Protein AF-A0A971FM51-F1 (afdb_monomer_lite)

Foldseek 3Di:
DAFADWACPPQWIWTFDDDPNPDTDIDIGGPVVPPDDHGDDDDDDDDPQPDWDADPPPRDTPDD

pLDDT: mean 88.55, std 7.44, range [59.81, 96.81]

Structure (mmCIF, N/CA/C/O backbone):
data_AF-A0A971FM51-F1
#
_entry.id   AF-A0A971FM51-F1
#
loop_
_atom_site.group_PDB
_atom_site.id
_atom_site.type_symbol
_atom_si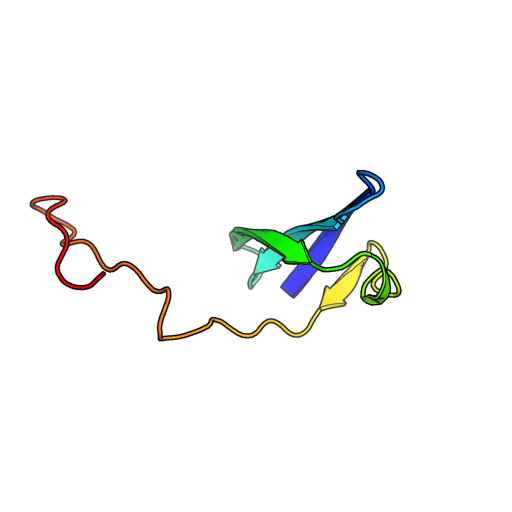te.label_atom_id
_atom_site.label_alt_id
_atom_site.label_comp_id
_atom_site.label_asym_id
_atom_site.label_entity_id
_atom_site.label_seq_id
_atom_site.pdbx_PDB_ins_code
_atom_site.Cartn_x
_atom_site.Cartn_y
_atom_site.Cartn_z
_atom_site.occupancy
_atom_site.B_iso_or_equiv
_atom_site.auth_seq_id
_atom_site.auth_comp_id
_atom_site.auth_asym_id
_atom_site.auth_atom_id
_atom_site.pdbx_PDB_model_num
ATOM 1 N N . ALA A 1 1 ? 2.054 7.495 -5.828 1.00 89.00 1 ALA A N 1
ATOM 2 C CA . ALA A 1 1 ? 2.917 7.553 -4.630 1.00 89.00 1 ALA A CA 1
ATOM 3 C C . ALA A 1 1 ? 4.372 7.500 -5.080 1.00 89.00 1 ALA A C 1
ATOM 5 O O . ALA A 1 1 ? 4.627 6.850 -6.086 1.00 89.00 1 ALA A O 1
ATOM 6 N N . SER A 1 2 ? 5.283 8.210 -4.412 1.00 93.19 2 SER A N 1
ATOM 7 C CA . SER A 1 2 ? 6.720 8.162 -4.735 1.00 93.19 2 SER A CA 1
ATOM 8 C C . SER A 1 2 ? 7.310 6.854 -4.230 1.00 93.19 2 SER A C 1
ATOM 10 O O . SER A 1 2 ? 6.973 6.450 -3.122 1.00 93.19 2 SER A O 1
ATOM 12 N N . VAL A 1 3 ? 8.145 6.190 -5.023 1.00 92.75 3 VAL A N 1
ATOM 13 C CA . VAL A 1 3 ? 8.823 4.950 -4.626 1.00 92.75 3 VAL A CA 1
ATOM 14 C C . VAL A 1 3 ? 10.162 5.294 -3.999 1.00 92.75 3 VAL A C 1
ATOM 16 O O . VAL A 1 3 ? 11.030 5.864 -4.656 1.00 92.75 3 VAL A O 1
ATOM 19 N N . ASP A 1 4 ? 10.337 4.915 -2.742 1.00 92.50 4 ASP A N 1
ATOM 20 C CA . ASP A 1 4 ? 11.522 5.257 -1.959 1.00 92.50 4 ASP A CA 1
ATOM 21 C C . ASP A 1 4 ? 12.525 4.101 -1.951 1.00 92.50 4 ASP A C 1
ATOM 23 O O . ASP A 1 4 ? 13.728 4.313 -2.091 1.00 92.50 4 ASP A O 1
ATOM 27 N N . VAL A 1 5 ? 12.029 2.864 -1.837 1.00 93.00 5 VAL A N 1
ATOM 28 C CA . VAL A 1 5 ? 12.850 1.646 -1.830 1.00 93.00 5 VAL A CA 1
ATOM 29 C C . VAL A 1 5 ? 12.129 0.520 -2.566 1.00 93.00 5 VAL A C 1
ATOM 31 O O . VAL A 1 5 ? 10.915 0.348 -2.438 1.00 93.00 5 VAL A O 1
ATOM 34 N N . VAL A 1 6 ? 12.904 -0.267 -3.312 1.00 91.31 6 VAL A N 1
ATOM 35 C CA . VAL A 1 6 ? 12.472 -1.519 -3.939 1.00 91.31 6 VAL A CA 1
ATOM 36 C C . VAL A 1 6 ? 13.305 -2.651 -3.346 1.00 91.31 6 VAL A C 1
ATOM 38 O O . VAL A 1 6 ? 14.525 -2.663 -3.504 1.00 91.31 6 VAL A O 1
ATOM 41 N N . GLU A 1 7 ? 12.657 -3.596 -2.671 1.00 91.38 7 GLU A N 1
ATOM 42 C CA . GLU A 1 7 ? 13.305 -4.754 -2.053 1.00 91.38 7 GLU A CA 1
ATOM 43 C C . GLU A 1 7 ? 12.842 -6.049 -2.732 1.00 91.38 7 GLU A C 1
ATOM 45 O O . GLU A 1 7 ? 11.673 -6.428 -2.667 1.00 91.38 7 GLU A O 1
ATOM 50 N N . MET A 1 8 ? 13.768 -6.729 -3.409 1.00 89.69 8 MET A N 1
ATOM 51 C CA . MET A 1 8 ? 13.494 -7.966 -4.142 1.00 89.69 8 MET A CA 1
ATOM 52 C C . MET A 1 8 ? 13.832 -9.183 -3.276 1.00 89.69 8 MET A C 1
ATOM 54 O O . MET A 1 8 ? 15.002 -9.444 -3.005 1.00 89.69 8 MET A O 1
ATOM 58 N N . LEU A 1 9 ? 12.820 -9.964 -2.897 1.00 89.94 9 LEU A N 1
ATOM 59 C CA . LEU A 1 9 ? 12.956 -11.154 -2.042 1.00 89.94 9 LEU A CA 1
ATOM 60 C C . LEU A 1 9 ? 12.821 -12.469 -2.834 1.00 89.94 9 LEU A C 1
ATOM 62 O O . LEU A 1 9 ? 12.474 -13.519 -2.294 1.00 89.94 9 LEU A O 1
ATOM 66 N N . GLY A 1 10 ? 13.077 -12.423 -4.142 1.00 84.94 10 GLY A N 1
ATOM 67 C CA . GLY A 1 10 ? 12.970 -13.565 -5.049 1.00 84.94 10 GLY A CA 1
ATOM 68 C C . GLY A 1 10 ? 11.536 -13.806 -5.516 1.00 84.94 10 GLY A C 1
ATOM 69 O O . GLY A 1 10 ? 11.199 -13.455 -6.643 1.00 84.94 10 GLY A O 1
ATOM 70 N N . ALA A 1 11 ? 10.696 -14.398 -4.661 1.00 86.88 11 ALA A N 1
ATOM 71 C CA . ALA A 1 11 ? 9.309 -14.742 -5.006 1.00 86.88 11 ALA A CA 1
ATOM 72 C C . ALA A 1 11 ? 8.338 -13.554 -4.919 1.00 86.88 11 ALA A C 1
ATOM 74 O O . ALA A 1 11 ? 7.256 -13.597 -5.497 1.00 86.88 11 ALA A O 1
ATOM 75 N N . GLU A 1 12 ? 8.728 -12.493 -4.214 1.00 88.81 12 GLU A N 1
ATOM 76 C CA . GLU A 1 12 ? 7.938 -11.280 -4.022 1.00 88.81 12 GLU A CA 1
ATOM 77 C C . GLU A 1 12 ? 8.860 -10.058 -4.073 1.00 88.81 12 GLU A C 1
ATOM 79 O O . GLU A 1 12 ? 10.072 -10.154 -3.855 1.00 88.81 12 GLU A O 1
ATOM 84 N N . THR A 1 13 ? 8.286 -8.895 -4.364 1.00 90.19 13 THR A N 1
ATOM 85 C CA . THR A 1 13 ? 8.968 -7.601 -4.262 1.00 90.19 13 THR A CA 1
ATOM 86 C C . THR A 1 13 ? 8.173 -6.687 -3.340 1.00 90.19 13 THR A C 1
ATOM 88 O O . THR A 1 13 ? 6.949 -6.597 -3.446 1.00 90.19 13 THR A O 1
ATOM 91 N N . TYR A 1 14 ? 8.869 -6.011 -2.433 1.00 92.31 14 TYR A N 1
ATOM 92 C CA . TYR A 1 14 ? 8.294 -5.019 -1.534 1.00 92.31 14 TYR A CA 1
ATOM 93 C C . TYR A 1 14 ? 8.644 -3.621 -2.040 1.00 92.31 14 TYR A C 1
ATOM 95 O O . TYR A 1 14 ? 9.802 -3.310 -2.321 1.00 92.31 14 TYR A O 1
ATOM 103 N N . LEU A 1 15 ? 7.622 -2.780 -2.178 1.00 92.38 15 LEU A N 1
ATOM 104 C CA . LEU A 1 15 ? 7.748 -1.370 -2.517 1.00 92.38 15 LEU A CA 1
ATOM 105 C C . LEU A 1 15 ? 7.461 -0.546 -1.268 1.00 92.38 15 LEU A C 1
ATOM 107 O O . LEU A 1 15 ? 6.353 -0.586 -0.729 1.00 92.38 15 LEU A O 1
ATOM 111 N N . TYR A 1 16 ? 8.449 0.229 -0.846 1.00 93.94 16 TYR A N 1
ATOM 112 C CA . TYR A 1 16 ? 8.271 1.262 0.162 1.00 93.94 16 TYR A CA 1
ATOM 113 C C . TYR A 1 16 ? 7.948 2.555 -0.565 1.00 93.94 16 TYR A C 1
ATOM 115 O O . TYR A 1 16 ? 8.722 2.999 -1.418 1.00 93.94 16 TYR A O 1
ATOM 123 N N . VAL A 1 17 ? 6.777 3.117 -0.278 1.00 94.25 17 VAL A N 1
ATOM 124 C CA . VAL A 1 17 ? 6.255 4.264 -1.015 1.00 94.25 17 VAL A CA 1
ATOM 125 C C . VAL A 1 17 ? 5.733 5.340 -0.079 1.00 94.25 17 VAL A C 1
ATOM 127 O O . VAL A 1 17 ? 5.051 5.056 0.908 1.00 94.25 17 VAL A O 1
ATOM 130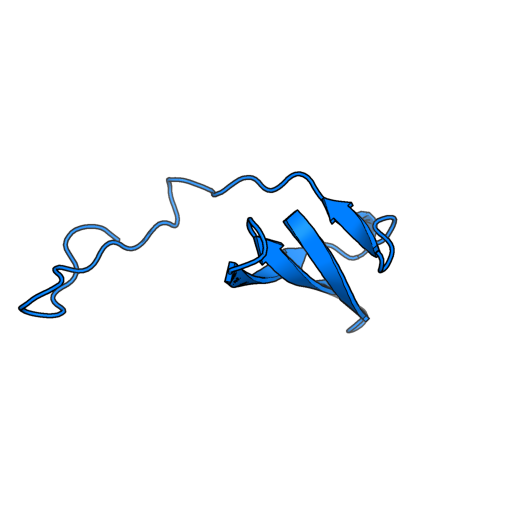 N N . THR A 1 18 ? 5.964 6.590 -0.455 1.00 95.00 18 THR A N 1
ATOM 131 C CA . THR A 1 18 ? 5.417 7.758 0.226 1.00 95.00 18 THR A CA 1
ATOM 132 C C . THR A 1 18 ? 4.220 8.302 -0.556 1.00 95.00 18 THR A C 1
ATOM 134 O O . THR A 1 18 ? 4.321 8.75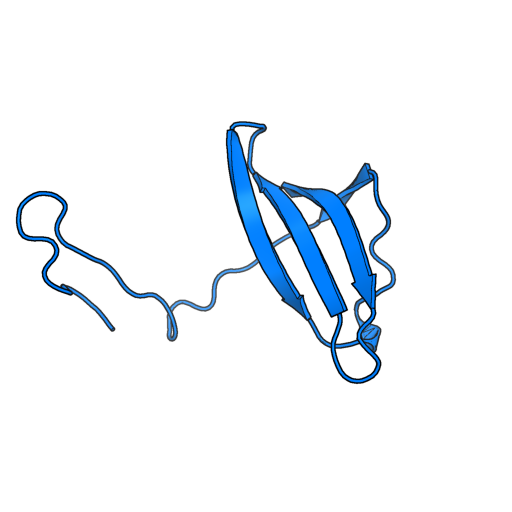9 -1.705 1.00 95.00 18 THR A O 1
ATOM 137 N N . LEU A 1 19 ? 3.043 8.267 0.066 1.00 90.56 19 LEU A N 1
ATOM 138 C CA . LEU A 1 19 ? 1.813 8.866 -0.438 1.00 90.56 19 LEU A CA 1
ATOM 139 C C . LEU A 1 19 ? 1.727 10.332 0.003 1.00 90.56 19 LEU A C 1
ATOM 141 O O . LEU A 1 19 ? 1.817 10.649 1.189 1.00 90.56 19 LEU A O 1
ATOM 145 N N . ALA A 1 20 ? 1.545 11.222 -0.977 1.00 87.00 20 ALA A N 1
ATOM 146 C CA . ALA A 1 20 ? 1.383 12.666 -0.781 1.00 87.00 20 ALA A CA 1
ATOM 147 C C . ALA A 1 20 ? 2.477 13.342 0.078 1.00 87.00 20 ALA A C 1
ATOM 149 O O . ALA A 1 20 ? 2.240 14.403 0.643 1.00 87.00 20 ALA A O 1
ATOM 150 N N . GLY A 1 21 ? 3.669 12.743 0.182 1.00 82.69 21 GLY A N 1
ATOM 151 C CA . GLY A 1 21 ? 4.780 13.268 0.987 1.00 82.69 21 GLY A CA 1
ATOM 152 C C . GLY A 1 21 ? 4.627 13.098 2.504 1.00 82.69 21 GLY A C 1
ATOM 153 O O . GLY A 1 21 ? 5.453 13.626 3.240 1.00 82.69 21 GLY A O 1
ATOM 154 N N . VAL A 1 22 ? 3.583 12.408 2.979 1.00 84.69 22 VAL A N 1
ATOM 155 C CA . VAL A 1 22 ? 3.243 12.357 4.415 1.00 84.69 22 VAL A CA 1
ATOM 156 C C . VAL A 1 22 ? 3.044 10.932 4.923 1.00 84.69 22 VAL A C 1
ATOM 158 O O . VAL A 1 22 ? 3.417 10.627 6.053 1.00 84.69 22 VAL A O 1
ATOM 161 N N . THR A 1 23 ? 2.452 10.048 4.120 1.00 91.94 23 THR A N 1
ATOM 162 C CA . THR A 1 23 ? 2.070 8.706 4.577 1.00 91.94 23 THR A CA 1
ATOM 163 C C . THR A 1 23 ? 2.953 7.645 3.944 1.00 91.94 23 THR A C 1
ATOM 165 O O . THR A 1 23 ? 2.936 7.473 2.727 1.00 91.94 23 THR A O 1
ATOM 168 N N . ASN A 1 24 ? 3.667 6.891 4.777 1.00 93.81 24 ASN A N 1
ATOM 169 C CA . ASN A 1 24 ? 4.478 5.763 4.329 1.00 93.81 24 ASN A CA 1
ATOM 170 C C . ASN A 1 24 ? 3.609 4.510 4.220 1.00 93.81 24 ASN A C 1
ATOM 172 O O . ASN A 1 24 ? 2.879 4.171 5.152 1.00 93.81 24 ASN A O 1
ATOM 176 N N . LEU A 1 25 ? 3.704 3.820 3.090 1.00 93.19 25 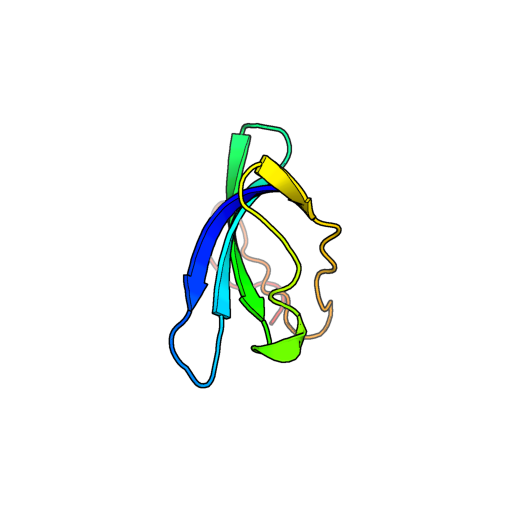LEU A N 1
ATOM 177 C CA . LEU A 1 25 ? 3.002 2.574 2.813 1.00 93.19 25 LEU A CA 1
ATOM 178 C C . LEU A 1 25 ? 4.004 1.515 2.353 1.00 93.19 25 LEU A C 1
ATOM 180 O O . LEU A 1 25 ? 5.028 1.825 1.743 1.00 93.19 25 LEU A O 1
ATOM 184 N N . VAL A 1 26 ? 3.670 0.255 2.616 1.00 93.44 26 VAL A N 1
ATOM 185 C CA . VAL A 1 26 ? 4.406 -0.902 2.106 1.00 93.44 26 VAL A CA 1
ATOM 186 C C . VAL A 1 26 ? 3.469 -1.681 1.198 1.00 93.44 26 VAL A C 1
ATOM 188 O O . VAL A 1 26 ? 2.409 -2.127 1.635 1.00 93.44 26 VAL A O 1
ATOM 191 N N . ALA A 1 27 ? 3.843 -1.831 -0.068 1.00 91.19 27 ALA A N 1
ATOM 192 C CA . ALA A 1 27 ? 3.098 -2.620 -1.038 1.00 91.19 27 ALA A CA 1
ATOM 193 C C . ALA A 1 27 ? 3.882 -3.883 -1.394 1.00 91.19 27 ALA A C 1
ATOM 195 O O . ALA A 1 27 ? 5.060 -3.821 -1.735 1.00 91.19 27 ALA A O 1
ATOM 196 N N . ARG A 1 28 ? 3.208 -5.030 -1.340 1.00 90.94 28 ARG A N 1
ATOM 197 C CA . ARG A 1 28 ? 3.758 -6.320 -1.754 1.00 90.94 28 ARG A CA 1
ATOM 198 C C . ARG A 1 28 ? 3.243 -6.655 -3.145 1.00 90.94 28 ARG A C 1
ATOM 200 O O . ARG A 1 28 ? 2.029 -6.717 -3.338 1.00 90.94 28 ARG A O 1
ATOM 207 N N . VAL A 1 29 ? 4.147 -6.862 -4.093 1.00 87.75 29 VAL A N 1
ATOM 208 C CA . VAL A 1 29 ? 3.817 -7.109 -5.501 1.00 87.75 29 VAL A CA 1
ATOM 209 C C . VAL A 1 29 ? 4.515 -8.356 -6.028 1.00 87.75 29 VAL A C 1
ATOM 211 O O . VAL A 1 29 ? 5.527 -8.809 -5.482 1.00 87.75 29 VAL A O 1
ATOM 214 N N . GLU A 1 30 ? 3.970 -8.912 -7.109 1.00 86.31 30 GLU A N 1
ATOM 215 C CA . G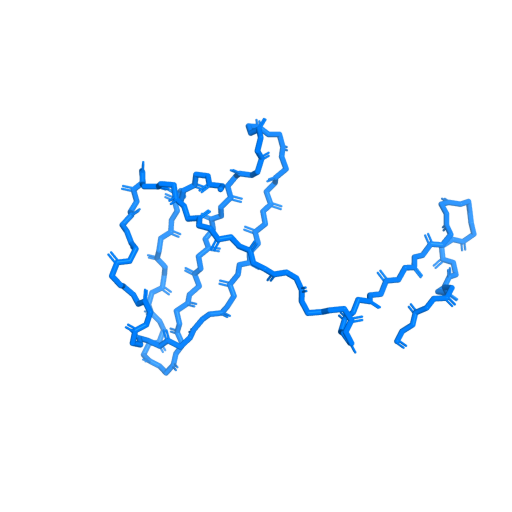LU A 1 30 ? 4.637 -9.985 -7.839 1.00 86.31 30 GLU A CA 1
ATOM 216 C C . GLU A 1 30 ? 5.967 -9.492 -8.438 1.00 86.31 30 GLU A C 1
ATOM 218 O O . GLU A 1 30 ? 6.064 -8.328 -8.843 1.00 86.31 30 GLU A O 1
ATOM 223 N N . PRO A 1 31 ? 6.988 -10.360 -8.565 1.00 77.00 31 PRO A N 1
ATOM 224 C CA . PRO A 1 31 ? 8.297 -9.979 -9.100 1.00 77.00 31 PRO A CA 1
ATOM 225 C C . PRO A 1 31 ? 8.244 -9.417 -10.524 1.00 77.00 31 PRO A C 1
ATOM 227 O O . PRO A 1 31 ? 9.120 -8.667 -10.926 1.00 77.00 31 PRO A O 1
ATOM 230 N N . THR A 1 32 ? 7.214 -9.755 -11.300 1.00 73.50 32 THR A N 1
ATOM 231 C CA . THR A 1 32 ? 7.002 -9.269 -12.673 1.00 73.50 32 THR A CA 1
ATOM 232 C C . THR A 1 32 ? 6.628 -7.785 -12.737 1.00 73.50 32 THR A C 1
ATOM 234 O O . THR A 1 32 ? 6.819 -7.147 -13.770 1.00 73.50 32 THR A O 1
ATOM 237 N N . ILE A 1 33 ? 6.133 -7.210 -11.634 1.00 66.06 33 ILE A N 1
ATOM 238 C CA . ILE A 1 33 ? 5.750 -5.793 -11.521 1.00 66.06 33 ILE A CA 1
ATOM 239 C C . ILE A 1 33 ? 6.983 -4.923 -11.175 1.00 66.06 33 ILE A C 1
ATOM 241 O O . ILE A 1 33 ? 6.901 -3.696 -11.181 1.00 66.06 33 ILE A O 1
ATOM 245 N N . SER A 1 34 ? 8.166 -5.522 -10.963 1.00 59.81 34 SER A N 1
ATOM 246 C CA . SER A 1 34 ? 9.417 -4.861 -10.542 1.00 59.81 34 SER A CA 1
ATOM 247 C C . SER A 1 34 ? 10.028 -3.872 -11.551 1.00 59.81 34 SER A C 1
ATOM 249 O O . SER A 1 34 ? 11.186 -3.481 -11.410 1.00 59.81 34 SER A O 1
ATOM 251 N N . HIS A 1 35 ? 9.303 -3.476 -12.598 1.00 65.25 35 HIS A N 1
ATOM 252 C CA . HIS A 1 35 ? 9.744 -2.420 -13.508 1.00 65.25 35 HIS A CA 1
ATOM 253 C C . HIS A 1 35 ? 9.695 -1.028 -12.868 1.00 65.25 35 HIS A C 1
ATOM 255 O O . HIS A 1 35 ? 10.326 -0.113 -13.393 1.00 65.25 35 HIS A O 1
ATOM 261 N N . THR A 1 36 ? 8.985 -0.874 -11.747 1.00 74.25 36 THR A N 1
ATOM 262 C CA . THR A 1 36 ? 8.973 0.350 -10.943 1.00 74.25 36 THR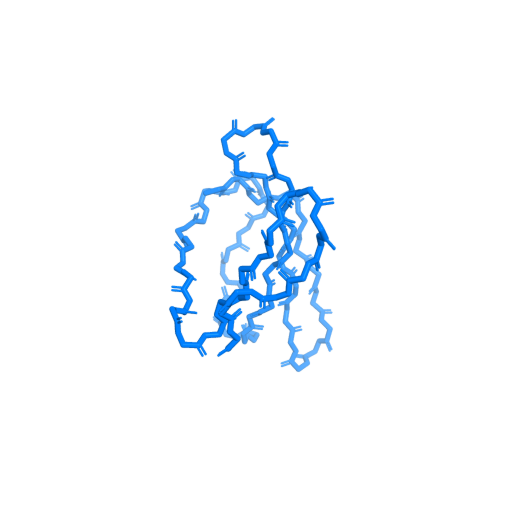 A CA 1
ATOM 263 C C . THR A 1 36 ? 10.336 0.600 -10.308 1.00 74.25 36 THR A C 1
ATOM 265 O O . THR A 1 36 ? 10.877 -0.262 -9.614 1.00 74.25 36 THR A O 1
ATOM 268 N N . LYS A 1 37 ? 10.887 1.795 -10.518 1.00 83.06 37 LYS A N 1
ATOM 269 C CA . LYS A 1 37 ? 12.198 2.191 -9.989 1.00 83.06 37 LYS A CA 1
ATOM 270 C C . LYS A 1 37 ? 12.069 3.161 -8.823 1.00 83.06 37 LYS A C 1
ATOM 272 O O . LYS A 1 37 ? 11.083 3.882 -8.690 1.00 83.06 37 LYS A O 1
ATOM 277 N N . VAL A 1 38 ? 13.115 3.213 -8.001 1.00 89.75 38 VAL A N 1
ATOM 278 C CA . VAL A 1 38 ? 13.262 4.247 -6.969 1.00 89.75 38 VAL A CA 1
ATOM 279 C C . VAL A 1 38 ? 13.189 5.633 -7.618 1.00 89.75 38 VAL A C 1
ATOM 281 O O . VAL A 1 38 ? 13.832 5.882 -8.638 1.00 89.75 38 VAL A O 1
ATOM 284 N N . GLY A 1 39 ? 12.396 6.524 -7.027 1.00 87.00 39 GLY A N 1
ATOM 285 C CA . GLY A 1 39 ? 12.132 7.877 -7.512 1.00 87.00 39 GLY A CA 1
ATOM 286 C C . GLY A 1 39 ? 10.989 7.990 -8.526 1.00 87.00 39 GLY A C 1
ATOM 287 O O . GLY A 1 39 ? 10.600 9.107 -8.864 1.00 87.00 39 GLY A O 1
ATOM 288 N N . GLU A 1 40 ? 10.421 6.880 -9.006 1.00 90.19 40 GLU A N 1
ATOM 289 C CA . GLU A 1 40 ? 9.248 6.920 -9.883 1.00 90.19 40 GLU A CA 1
ATOM 290 C C . GLU A 1 40 ? 7.941 7.057 -9.094 1.00 90.19 40 GLU A C 1
ATOM 292 O O . GLU A 1 40 ? 7.827 6.682 -7.923 1.00 90.19 40 GLU A O 1
ATOM 297 N N . VAL A 1 41 ? 6.916 7.585 -9.767 1.00 89.00 41 VAL A N 1
ATOM 298 C CA . VAL A 1 41 ? 5.562 7.654 -9.218 1.00 89.00 41 VAL A CA 1
ATOM 299 C C . VAL A 1 41 ? 4.806 6.385 -9.596 1.00 89.00 41 VAL A C 1
ATOM 301 O O . VAL A 1 41 ? 4.439 6.189 -10.751 1.00 89.00 41 VAL A O 1
ATOM 304 N N . ALA A 1 42 ? 4.514 5.550 -8.602 1.00 87.00 42 ALA A N 1
ATOM 305 C CA . ALA A 1 42 ? 3.676 4.370 -8.761 1.00 87.00 42 ALA A CA 1
ATOM 306 C C . ALA A 1 42 ? 2.186 4.717 -8.607 1.00 87.00 42 ALA A C 1
ATOM 308 O O . ALA A 1 42 ? 1.786 5.421 -7.667 1.00 87.00 42 ALA A O 1
ATOM 309 N N . ALA A 1 43 ? 1.358 4.190 -9.511 1.00 87.94 43 ALA A N 1
ATOM 310 C CA . ALA A 1 43 ? -0.089 4.138 -9.335 1.00 87.94 43 ALA A CA 1
ATOM 311 C C . ALA A 1 43 ? -0.433 2.951 -8.426 1.00 87.94 43 ALA A C 1
ATOM 313 O O . ALA A 1 43 ? -0.008 1.828 -8.685 1.00 87.94 43 ALA A O 1
ATOM 314 N N . LEU A 1 44 ? -1.185 3.206 -7.357 1.00 86.06 44 LEU A N 1
ATOM 315 C CA . LEU A 1 44 ? -1.573 2.192 -6.380 1.00 86.06 44 LEU A CA 1
ATOM 316 C C . LEU A 1 44 ? -3.090 2.043 -6.385 1.00 86.06 44 LEU A C 1
ATOM 318 O O . LEU A 1 44 ? -3.809 3.041 -6.440 1.00 86.06 44 LEU A O 1
ATOM 322 N N . ALA A 1 45 ? -3.556 0.804 -6.285 1.00 88.62 45 ALA A N 1
ATOM 323 C CA . ALA A 1 45 ? -4.955 0.475 -6.071 1.00 88.62 45 ALA A CA 1
ATOM 324 C C . ALA A 1 45 ? -5.092 -0.275 -4.744 1.00 88.62 45 ALA A C 1
ATOM 326 O O . ALA A 1 45 ? -4.270 -1.132 -4.423 1.00 88.62 45 ALA A O 1
ATOM 327 N N . VAL A 1 46 ? -6.130 0.057 -3.981 1.00 87.81 46 VAL A N 1
ATOM 328 C CA . VAL A 1 46 ? -6.496 -0.662 -2.759 1.00 87.81 46 VAL A CA 1
ATOM 329 C C . VAL A 1 46 ? -7.618 -1.631 -3.111 1.00 87.81 46 VAL A C 1
ATOM 331 O O . VAL A 1 46 ? -8.626 -1.224 -3.687 1.00 87.81 46 VAL A O 1
ATOM 334 N N . ASP A 1 47 ? -7.445 -2.908 -2.777 1.00 89.44 47 ASP A N 1
ATOM 335 C CA . ASP A 1 47 ? -8.508 -3.904 -2.913 1.00 89.44 47 ASP A CA 1
ATOM 336 C C . ASP A 1 47 ? -9.529 -3.716 -1.789 1.00 89.44 47 ASP A C 1
ATOM 338 O O . ASP A 1 47 ? -9.252 -4.031 -0.632 1.00 89.44 47 ASP A O 1
ATOM 342 N N . GLY A 1 48 ? -10.714 -3.213 -2.140 1.00 89.69 48 GLY A N 1
ATOM 343 C CA . GLY A 1 48 ? -11.809 -2.960 -1.202 1.00 89.69 48 GLY A CA 1
ATOM 344 C C . GLY A 1 48 ? -12.273 -4.197 -0.428 1.00 89.69 48 GLY A C 1
ATOM 345 O O . GLY A 1 48 ? -12.791 -4.048 0.673 1.00 89.69 48 GLY A O 1
ATOM 346 N N . ASN A 1 49 ? -12.046 -5.407 -0.950 1.00 91.50 49 ASN A N 1
ATOM 347 C CA . ASN A 1 49 ? -12.413 -6.657 -0.271 1.00 91.50 49 ASN A CA 1
ATOM 348 C C . ASN A 1 49 ? -11.421 -7.064 0.827 1.00 91.50 49 ASN A C 1
ATOM 350 O O . ASN A 1 49 ? -11.619 -8.082 1.481 1.00 91.50 49 ASN A O 1
ATOM 354 N N . ARG A 1 50 ? -10.316 -6.326 0.977 1.00 89.81 50 ARG A N 1
ATOM 355 C CA . ARG A 1 50 ? -9.244 -6.591 1.947 1.00 89.81 50 ARG A CA 1
ATOM 356 C C . ARG A 1 50 ? -8.961 -5.375 2.830 1.00 89.81 50 ARG A C 1
ATOM 358 O O . ARG A 1 50 ? -7.863 -5.236 3.367 1.00 89.81 50 ARG A O 1
ATOM 365 N N . VAL A 1 51 ? -9.919 -4.453 2.923 1.00 92.94 51 VAL A N 1
ATOM 366 C CA . VAL A 1 51 ? -9.802 -3.249 3.747 1.00 92.94 51 VAL A CA 1
ATOM 367 C C . VAL A 1 51 ? -10.332 -3.537 5.141 1.00 92.94 51 VAL A C 1
ATOM 369 O O . VAL A 1 51 ? -11.470 -3.960 5.305 1.00 92.94 51 VAL A O 1
ATOM 372 N N . HIS A 1 52 ? -9.527 -3.193 6.141 1.00 93.44 52 HIS A N 1
ATOM 373 C CA . HIS A 1 52 ? -9.949 -3.189 7.533 1.00 93.44 52 HIS A CA 1
ATOM 374 C C . HIS A 1 52 ? -10.139 -1.745 8.004 1.00 93.44 52 HIS A C 1
ATOM 376 O O . HIS A 1 52 ? -9.261 -0.902 7.804 1.00 93.44 52 HIS A O 1
ATOM 382 N N . LEU A 1 53 ? -11.284 -1.461 8.624 1.00 93.69 53 LEU A N 1
ATOM 383 C CA . LEU A 1 53 ? -11.601 -0.155 9.208 1.00 93.69 53 LEU A CA 1
ATOM 384 C C . LEU A 1 53 ? -11.743 -0.299 10.717 1.00 93.69 53 LEU A C 1
ATOM 386 O O . LEU A 1 53 ? -12.435 -1.203 11.179 1.00 93.69 53 LEU A O 1
ATOM 390 N N . PHE A 1 54 ? -11.135 0.615 11.465 1.00 96.06 54 PHE A N 1
ATOM 391 C CA . PHE A 1 54 ? -11.160 0.633 12.926 1.00 96.06 54 PHE A CA 1
ATOM 392 C C . PHE A 1 54 ? -11.755 1.947 13.416 1.00 96.06 54 PHE A C 1
ATOM 394 O O . PHE A 1 54 ? -11.489 3.010 12.846 1.00 96.06 54 PHE A O 1
ATOM 401 N N . ASP A 1 55 ? -12.563 1.870 14.467 1.00 95.69 55 ASP A N 1
ATOM 402 C CA . ASP A 1 55 ? -13.061 3.049 15.158 1.00 95.69 55 ASP A CA 1
ATOM 403 C C . ASP A 1 55 ? -11.913 3.759 15.890 1.00 95.69 55 ASP A C 1
ATOM 405 O O . ASP A 1 55 ? -11.096 3.128 16.558 1.00 95.69 55 ASP A O 1
ATOM 409 N N . LYS A 1 56 ? -11.834 5.086 15.754 1.00 95.44 56 LYS A N 1
ATOM 410 C CA . LYS A 1 56 ? -10.705 5.875 16.269 1.00 95.44 56 LYS A CA 1
ATOM 411 C C . LYS A 1 56 ? -10.636 5.901 17.801 1.00 95.44 56 LYS A C 1
ATOM 413 O O . LYS A 1 56 ? -9.546 6.061 18.340 1.00 95.44 56 LYS A O 1
ATOM 418 N N . GLU A 1 57 ? -11.773 5.838 18.490 1.00 96.81 57 GLU A N 1
ATOM 419 C CA . GLU A 1 57 ? -11.826 5.985 19.950 1.00 96.81 57 GLU A CA 1
ATOM 420 C C . GLU A 1 57 ? -11.709 4.637 20.656 1.00 96.81 57 GLU A C 1
ATOM 422 O O . GLU A 1 57 ? -11.047 4.529 21.686 1.00 96.81 57 GLU A O 1
ATOM 427 N N . THR A 1 58 ? -12.360 3.616 20.104 1.00 96.50 58 THR A N 1
ATOM 428 C CA . THR A 1 58 ? -12.469 2.290 20.724 1.00 96.50 58 THR A CA 1
ATOM 429 C C . THR A 1 58 ? -11.477 1.274 20.172 1.00 96.50 58 THR A C 1
ATOM 431 O O . THR A 1 58 ? -11.308 0.218 20.775 1.00 96.50 58 THR A O 1
ATOM 434 N N . GLU A 1 59 ? -10.848 1.569 19.030 1.00 94.44 59 GLU A N 1
ATOM 435 C CA . GLU A 1 59 ? -9.953 0.671 18.281 1.00 94.44 59 GLU A CA 1
ATOM 436 C C . GLU A 1 59 ? -10.630 -0.626 17.794 1.00 94.44 59 GLU A C 1
ATOM 438 O O . GLU A 1 59 ? -9.977 -1.534 17.278 1.00 94.44 59 GLU A O 1
ATOM 443 N N . ILE A 1 60 ? -11.959 -0.719 17.910 1.00 95.62 60 ILE A N 1
ATOM 444 C CA . ILE A 1 60 ? -12.734 -1.887 17.488 1.00 95.62 60 ILE A CA 1
ATOM 445 C C . ILE A 1 60 ? -12.890 -1.878 15.963 1.00 95.62 60 ILE A C 1
ATOM 447 O O . ILE A 1 60 ? -13.157 -0.843 15.347 1.00 95.62 60 ILE A O 1
ATOM 451 N N . ALA A 1 61 ? -12.747 -3.054 15.347 1.00 94.38 61 ALA A N 1
ATOM 452 C CA . ALA A 1 61 ? -12.959 -3.236 13.916 1.00 94.38 61 ALA A CA 1
ATOM 453 C C . ALA A 1 61 ? -14.433 -3.000 13.529 1.00 94.38 61 ALA A C 1
ATOM 455 O O . ALA A 1 61 ? -15.342 -3.614 14.087 1.00 94.38 61 ALA A O 1
ATOM 456 N N . ILE A 1 62 ? -14.653 -2.133 12.541 1.00 92.50 62 ILE A N 1
ATOM 457 C CA . ILE A 1 62 ? -15.959 -1.813 11.949 1.00 92.50 62 ILE A CA 1
ATOM 458 C C . ILE A 1 62 ? -16.208 -2.690 10.715 1.00 92.50 62 ILE A C 1
ATOM 460 O O . ILE A 1 62 ? -17.314 -3.187 10.515 1.00 92.50 62 ILE A O 1
ATOM 464 N N . VAL A 1 63 ? -15.178 -2.871 9.882 1.00 85.75 63 VAL A N 1
ATOM 465 C CA . VAL A 1 63 ? -15.217 -3.671 8.647 1.00 85.75 63 VAL A CA 1
ATOM 466 C C . VAL A 1 63 ? -13.932 -4.483 8.544 1.00 85.75 63 VAL A C 1
ATOM 468 O O . VAL A 1 63 ? -12.862 -4.013 8.939 1.00 85.75 63 VAL A O 1
ATOM 471 N N . THR A 1 64 ? -14.050 -5.713 8.056 1.00 76.38 64 THR A N 1
ATOM 472 C CA . THR A 1 64 ? -12.966 -6.666 7.798 1.00 76.38 64 THR A CA 1
ATOM 473 C C . THR A 1 64 ? -13.294 -7.464 6.550 1.00 76.38 64 THR A C 1
ATOM 475 O O . THR A 1 64 ? -14.501 -7.727 6.343 1.00 76.38 64 THR A O 1
#

Secondary structure (DSSP, 8-state):
-EEEEEEE-SS-EEEEEEETTTEEEEEEE-GGGTT--TT-B------GGG--EE-TTT--EEE-

Radius of gyration: 14.12 Å; chains: 1; bounding box: 30×28×34 Å

Sequence (64 aa):
ASVDVVEMLGAETYLYVTLAGVTNLVARVEPTISHTKVGEVAALAVDGNRVHLFDKETEIAIVT